Protein AF-A0A7W0A7W0-F1 (afdb_monomer_lite)

Radius of gyration: 20.61 Å; chains: 1; bounding box: 52×49×69 Å

Secondary structure (DSSP, 8-state):
-----------------PPP-PPPGGGG--HHHHHHHHTTTTS----GGG--GGGGG-TTS-HHHHHHHHHHHHHHHHHHHHHHTT-TT-HHHHHHHHHHHHHHHHHTT--THHHHHHHHHHHHTTTS-TTSHHHHHHHHHHHHH-

pLDDT: mean 88.06, std 15.75, range [44.06, 98.81]

Foldseek 3Di:
DDDDDDDPDDDPPPPPPPDQPDQDPQLLDALVQQLVQLLCPPHFRATPPRHGLLSQLAPSHDLVSLVNSLVRLLVNLLVLLVVQLVDQPDLSLLSLLLSLLLLCQSC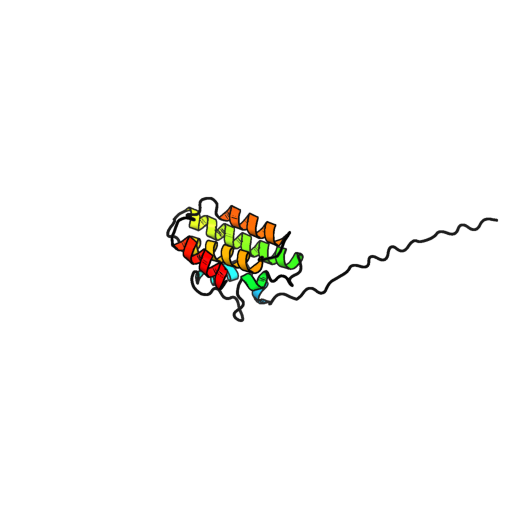PPHDDSSVVSNVSSVVSCVSGPCVHPSNVSSNVSSNPRD

Structure (mmCIF, N/CA/C/O backbone):
data_AF-A0A7W0A7W0-F1
#
_entry.id   AF-A0A7W0A7W0-F1
#
loop_
_atom_site.group_PDB
_atom_site.id
_atom_site.type_symbol
_atom_site.label_atom_id
_atom_site.label_alt_id
_atom_site.label_comp_id
_atom_site.label_asym_id
_atom_site.label_entity_id
_atom_site.label_seq_id
_atom_site.pdbx_PDB_ins_code
_atom_site.Cartn_x
_atom_site.Cartn_y
_atom_site.Cartn_z
_atom_site.occupancy
_a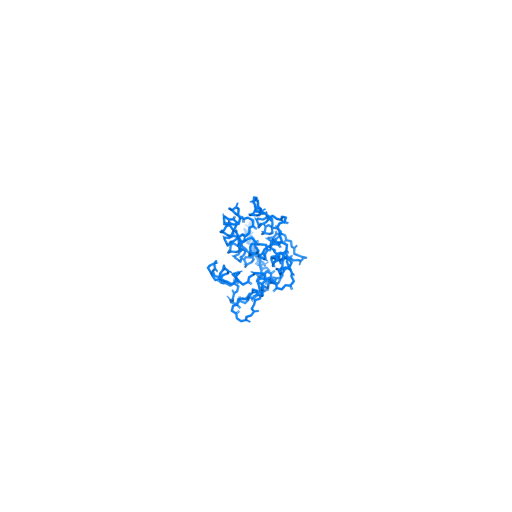tom_site.B_iso_or_equiv
_atom_site.auth_seq_id
_atom_site.auth_comp_id
_atom_site.auth_asym_id
_atom_site.auth_atom_id
_atom_site.pdbx_PDB_model_num
ATOM 1 N N . MET A 1 1 ? 36.445 33.212 -52.706 1.00 45.91 1 MET A N 1
ATOM 2 C CA . MET A 1 1 ? 36.726 32.453 -51.465 1.00 45.91 1 MET A CA 1
ATOM 3 C C . MET A 1 1 ? 35.849 33.096 -50.400 1.00 45.91 1 MET A C 1
ATOM 5 O O . MET A 1 1 ? 35.967 34.294 -50.238 1.00 45.91 1 MET A O 1
ATOM 9 N N . VAL A 1 2 ? 34.787 32.479 -49.883 1.00 44.62 2 VAL A N 1
ATOM 10 C CA . VAL A 1 2 ? 34.783 31.435 -48.844 1.00 44.62 2 VAL A CA 1
ATOM 11 C C . VAL A 1 2 ? 33.452 30.668 -48.949 1.00 44.62 2 VAL A C 1
ATOM 13 O O . VAL A 1 2 ? 32.394 31.279 -49.069 1.00 44.62 2 VAL A O 1
ATOM 16 N N . ARG A 1 3 ? 33.509 29.331 -48.954 1.00 44.06 3 ARG A N 1
ATOM 17 C CA . ARG A 1 3 ? 32.336 28.443 -48.917 1.00 44.06 3 ARG A CA 1
ATOM 18 C C . ARG A 1 3 ? 31.790 28.406 -47.488 1.00 44.06 3 ARG A C 1
ATOM 20 O O . ARG A 1 3 ? 32.540 28.094 -46.568 1.00 44.06 3 ARG A O 1
ATOM 27 N N . ALA A 1 4 ? 30.504 28.704 -47.322 1.00 54.81 4 ALA A N 1
ATOM 28 C CA . ALA A 1 4 ? 29.777 28.488 -46.078 1.00 54.81 4 ALA A CA 1
ATOM 29 C C . ALA A 1 4 ? 29.665 26.978 -45.822 1.00 54.81 4 ALA A C 1
ATOM 31 O O . ALA A 1 4 ? 29.054 26.256 -46.608 1.00 54.81 4 ALA A O 1
ATOM 32 N N . VAL A 1 5 ? 30.294 26.499 -44.751 1.00 52.94 5 VAL A N 1
ATOM 33 C CA . VAL A 1 5 ? 30.150 25.122 -44.273 1.00 52.94 5 VAL A CA 1
ATOM 34 C C . VAL A 1 5 ? 29.255 25.179 -43.043 1.00 52.94 5 VAL A C 1
ATOM 36 O O . VAL A 1 5 ? 29.701 25.499 -41.946 1.00 52.94 5 VAL A O 1
ATOM 39 N N . SER A 1 6 ? 27.965 24.924 -43.249 1.00 56.19 6 SER A N 1
ATOM 40 C CA . SER A 1 6 ? 27.008 24.700 -42.170 1.00 56.19 6 SER A CA 1
ATOM 41 C C . SER A 1 6 ? 27.276 23.322 -41.563 1.00 56.19 6 SER A C 1
ATOM 43 O O . SER A 1 6 ? 26.932 22.305 -42.162 1.00 56.19 6 SER A O 1
ATOM 45 N N . LEU A 1 7 ? 27.911 23.279 -40.389 1.00 54.16 7 LEU A N 1
ATOM 46 C CA . LEU A 1 7 ? 27.965 22.068 -39.570 1.00 54.16 7 LEU A CA 1
ATOM 47 C C . LEU A 1 7 ? 26.574 21.832 -38.960 1.00 54.16 7 LEU A C 1
ATOM 49 O O . LEU A 1 7 ? 26.190 22.492 -37.997 1.00 54.16 7 LEU A O 1
ATOM 53 N N . LEU A 1 8 ? 25.817 20.890 -39.529 1.00 55.84 8 LEU A N 1
ATOM 54 C CA . LEU A 1 8 ? 24.692 20.262 -38.839 1.00 55.84 8 LEU A CA 1
ATOM 55 C C . LEU A 1 8 ? 25.255 19.299 -37.789 1.00 55.84 8 LEU A C 1
ATOM 57 O O . LEU A 1 8 ? 25.657 18.181 -38.102 1.00 55.84 8 LEU A O 1
ATOM 61 N N . THR A 1 9 ? 25.283 19.740 -36.536 1.00 64.38 9 THR A N 1
ATOM 62 C CA . THR A 1 9 ? 25.579 18.882 -35.388 1.00 64.38 9 THR A CA 1
ATOM 63 C C . THR A 1 9 ? 24.324 18.079 -35.048 1.00 64.38 9 THR A C 1
ATOM 65 O O . THR A 1 9 ? 23.430 18.558 -34.354 1.00 64.38 9 THR A O 1
ATOM 68 N N . THR A 1 10 ? 24.225 16.855 -35.563 1.00 57.50 10 THR A N 1
ATOM 69 C CA . THR A 1 10 ? 23.223 15.869 -35.139 1.00 57.50 10 THR A CA 1
ATOM 70 C C . THR A 1 10 ? 23.489 15.459 -33.691 1.00 57.50 10 THR A C 1
ATOM 72 O O . THR A 1 10 ? 24.404 14.680 -33.422 1.00 57.50 10 THR A O 1
ATOM 75 N N . LEU A 1 11 ? 22.691 15.979 -32.754 1.00 57.19 11 LEU A N 1
ATOM 76 C CA . LEU A 1 11 ? 22.581 15.435 -31.400 1.00 57.19 11 LEU A CA 1
ATOM 77 C C . LEU A 1 11 ? 21.932 14.048 -31.495 1.00 57.19 11 LEU A C 1
ATOM 79 O O . LEU A 1 11 ? 20.723 13.926 -31.683 1.00 57.19 11 LEU A O 1
ATOM 83 N N . ALA A 1 12 ? 22.742 12.999 -31.378 1.00 53.88 12 ALA A N 1
ATOM 84 C CA . ALA A 1 12 ? 22.244 11.654 -31.144 1.00 53.88 12 ALA A CA 1
ATOM 85 C C . ALA A 1 12 ? 21.689 11.591 -29.712 1.00 53.88 12 ALA A C 1
ATOM 87 O O . ALA A 1 12 ? 22.451 11.547 -28.747 1.00 53.88 12 ALA A O 1
ATOM 88 N N . LEU A 1 13 ? 20.361 11.602 -29.568 1.00 54.00 13 LEU A N 1
ATOM 89 C CA . LEU A 1 13 ? 19.712 11.169 -28.334 1.00 54.00 13 LEU A CA 1
ATOM 90 C C . LEU A 1 13 ? 19.918 9.656 -28.209 1.00 54.00 13 LEU A C 1
ATOM 92 O O . LEU A 1 13 ? 19.109 8.868 -28.693 1.00 54.00 13 LEU A O 1
ATOM 96 N N . THR A 1 14 ? 21.001 9.230 -27.562 1.00 50.12 14 THR A N 1
ATOM 97 C CA . THR A 1 14 ? 21.092 7.863 -27.043 1.00 50.12 14 THR A CA 1
ATOM 98 C C . THR A 1 14 ? 20.185 7.780 -25.821 1.00 50.12 14 THR A C 1
ATOM 100 O O . THR A 1 14 ? 20.624 7.930 -24.681 1.00 50.12 14 THR A O 1
ATOM 103 N N . GLY A 1 15 ? 18.889 7.614 -26.078 1.00 45.31 15 GLY A N 1
ATOM 104 C CA . GLY A 1 15 ? 17.929 7.173 -25.081 1.00 45.31 15 GLY A CA 1
ATOM 105 C C . GLY A 1 15 ? 18.331 5.776 -24.630 1.00 45.31 15 GLY A C 1
ATOM 106 O O . GLY A 1 15 ? 18.088 4.797 -25.329 1.00 45.31 15 GLY A O 1
ATOM 107 N N . CYS A 1 16 ? 19.009 5.695 -23.490 1.00 53.31 16 CYS A N 1
ATOM 108 C CA . CYS A 1 16 ? 19.289 4.444 -22.804 1.00 53.31 16 CYS A CA 1
ATOM 109 C C . CYS A 1 16 ? 17.970 3.870 -22.270 1.00 53.31 16 CYS A C 1
ATOM 111 O O . CYS A 1 16 ? 17.670 4.021 -21.090 1.00 53.31 16 CYS A O 1
ATOM 113 N N . ALA A 1 17 ? 17.180 3.226 -23.128 1.00 47.72 17 ALA A N 1
ATOM 114 C CA . ALA A 1 17 ? 16.127 2.320 -22.693 1.00 47.72 17 ALA A CA 1
ATOM 115 C C . ALA A 1 17 ? 16.818 1.073 -22.119 1.00 47.72 17 ALA A C 1
ATOM 117 O O . ALA A 1 17 ? 17.200 0.157 -22.847 1.00 47.72 17 ALA A O 1
ATOM 118 N N . ARG A 1 18 ? 17.106 1.091 -20.813 1.00 47.69 18 ARG A N 1
ATOM 119 C CA . ARG A 1 18 ? 17.417 -0.141 -20.082 1.00 47.69 18 ARG A CA 1
ATOM 120 C C . ARG A 1 18 ? 16.098 -0.892 -19.979 1.00 47.69 18 ARG A C 1
ATOM 122 O O . ARG A 1 18 ? 15.164 -0.334 -19.433 1.00 47.69 18 ARG A O 1
ATOM 129 N N . GLY A 1 19 ? 16.050 -2.079 -20.583 1.00 44.97 19 GLY A N 1
ATOM 130 C CA . GLY A 1 19 ? 14.830 -2.862 -20.759 1.00 44.97 19 GLY A CA 1
ATOM 131 C C . GLY A 1 19 ? 14.031 -2.987 -19.469 1.00 44.97 19 GLY A C 1
ATOM 132 O O . GLY A 1 19 ? 14.552 -3.487 -18.472 1.00 44.97 19 GLY A O 1
ATOM 133 N N . ASP A 1 20 ? 12.796 -2.504 -19.538 1.00 52.66 20 ASP A N 1
ATOM 134 C CA . ASP A 1 20 ? 11.786 -2.610 -18.498 1.00 52.66 20 ASP A CA 1
ATOM 135 C C . ASP A 1 20 ? 11.428 -4.095 -18.349 1.00 52.66 20 ASP A C 1
ATOM 137 O O . ASP A 1 20 ? 11.101 -4.772 -19.332 1.00 52.66 20 ASP A O 1
ATOM 141 N N . ALA A 1 21 ? 11.572 -4.651 -17.146 1.00 59.47 21 ALA A N 1
ATOM 142 C CA . ALA A 1 21 ? 10.992 -5.956 -16.875 1.00 59.47 21 ALA A CA 1
ATOM 143 C C . ALA A 1 21 ? 9.479 -5.756 -16.791 1.00 59.47 21 ALA A C 1
ATOM 145 O O . ALA A 1 21 ? 8.994 -5.058 -15.903 1.00 59.47 21 ALA A O 1
ATOM 146 N N . GLU A 1 22 ? 8.744 -6.341 -17.734 1.00 71.25 22 GLU A N 1
ATOM 147 C CA . GLU A 1 22 ? 7.294 -6.202 -17.780 1.00 71.25 22 GLU A CA 1
ATOM 148 C C . GLU A 1 22 ? 6.694 -6.815 -16.509 1.00 71.25 22 GLU A C 1
ATOM 150 O O . GLU A 1 22 ? 6.904 -7.996 -16.202 1.00 71.25 22 GLU A O 1
ATOM 155 N N . LEU A 1 23 ? 5.983 -5.991 -15.736 1.00 82.81 23 LEU A N 1
ATOM 156 C CA . LEU A 1 23 ? 5.288 -6.451 -14.540 1.00 82.81 23 LEU A CA 1
ATOM 157 C C . LEU A 1 23 ? 4.307 -7.582 -14.896 1.00 82.81 23 LEU A C 1
ATOM 159 O O . LEU A 1 23 ? 3.735 -7.587 -15.991 1.00 82.81 23 LEU A O 1
ATOM 163 N N . PRO A 1 24 ? 4.035 -8.518 -13.967 1.00 86.62 24 PRO A N 1
ATOM 164 C CA . PRO A 1 24 ? 2.961 -9.485 -14.155 1.00 86.62 24 PRO A CA 1
ATOM 165 C C . PRO A 1 24 ? 1.656 -8.778 -14.539 1.00 86.62 24 PRO A C 1
ATOM 167 O O . PRO A 1 24 ? 1.311 -7.764 -13.937 1.00 86.62 24 PRO A O 1
ATOM 170 N N . THR A 1 25 ? 0.878 -9.334 -15.472 1.00 90.00 25 THR A N 1
ATOM 171 C CA . THR A 1 25 ? -0.402 -8.735 -15.909 1.00 90.00 25 THR A CA 1
ATOM 172 C C . THR A 1 25 ? -1.355 -8.469 -14.740 1.00 90.00 25 THR A C 1
ATOM 174 O O . THR A 1 25 ? -2.102 -7.497 -14.758 1.00 90.00 25 THR A O 1
ATOM 177 N N . ALA A 1 26 ? -1.274 -9.284 -13.684 1.00 93.00 26 ALA A N 1
ATOM 178 C CA . ALA A 1 26 ? -2.016 -9.092 -12.443 1.00 93.00 26 ALA A CA 1
ATOM 179 C C . ALA A 1 26 ? -1.763 -7.721 -11.780 1.00 93.00 26 ALA A C 1
ATOM 181 O O . ALA A 1 26 ? -2.653 -7.193 -11.126 1.00 93.00 26 ALA A O 1
ATOM 182 N N . CYS A 1 27 ? -0.591 -7.112 -11.975 1.00 93.50 27 CYS A N 1
ATOM 183 C CA . CYS A 1 27 ? -0.241 -5.792 -11.444 1.00 93.50 27 CYS A CA 1
ATOM 184 C C . CYS A 1 27 ? -0.910 -4.630 -12.185 1.00 93.50 27 CYS A C 1
ATOM 186 O O . CYS A 1 27 ? -0.902 -3.506 -11.694 1.00 93.50 27 CYS A O 1
ATOM 188 N N . LEU A 1 28 ? -1.512 -4.901 -13.345 1.00 92.31 28 LEU A N 1
ATOM 189 C CA . LEU A 1 28 ? -2.330 -3.946 -14.092 1.00 92.31 28 LEU A CA 1
ATOM 190 C C . LEU A 1 28 ? -3.802 -3.977 -13.646 1.00 92.31 28 LEU A C 1
ATOM 192 O O . LEU A 1 28 ? -4.661 -3.389 -14.302 1.00 92.31 28 LEU A O 1
ATOM 196 N N . ALA A 1 29 ? -4.100 -4.692 -12.558 1.00 93.56 29 ALA A N 1
ATOM 197 C CA . ALA A 1 29 ? -5.418 -4.740 -11.953 1.00 93.56 29 ALA A CA 1
ATOM 198 C C . ALA A 1 29 ? -5.894 -3.345 -11.517 1.00 93.56 29 ALA A C 1
ATOM 200 O O . ALA A 1 29 ? -5.121 -2.527 -11.018 1.00 93.56 29 ALA A O 1
ATOM 201 N N . ASP A 1 30 ? -7.192 -3.095 -11.679 1.00 96.94 30 ASP A N 1
ATOM 202 C CA . ASP A 1 30 ? -7.819 -1.860 -11.221 1.00 96.94 30 ASP A CA 1
ATOM 203 C C . ASP A 1 30 ? -8.006 -1.823 -9.692 1.00 96.94 30 ASP A C 1
ATOM 205 O O . ASP A 1 30 ? -7.865 -2.826 -8.982 1.00 96.94 30 ASP A O 1
ATOM 209 N N . ALA A 1 31 ? -8.368 -0.646 -9.176 1.00 97.69 31 ALA A N 1
ATOM 210 C CA . ALA A 1 31 ? -8.581 -0.421 -7.750 1.00 97.69 31 ALA A CA 1
ATOM 211 C C . ALA A 1 31 ? -9.638 -1.364 -7.142 1.00 97.69 31 ALA A C 1
ATOM 213 O O . ALA A 1 31 ? -9.499 -1.792 -5.994 1.00 97.69 31 ALA A O 1
ATOM 214 N N . GLY A 1 32 ? -10.672 -1.741 -7.900 1.00 97.69 32 GLY A N 1
ATOM 215 C CA . GLY A 1 32 ? -11.723 -2.647 -7.441 1.00 97.69 32 GLY A CA 1
ATOM 216 C C . GLY A 1 32 ? -11.207 -4.066 -7.206 1.00 97.69 32 GLY A C 1
ATOM 217 O O . GLY A 1 32 ? -11.547 -4.689 -6.194 1.00 97.69 32 GLY A O 1
ATOM 218 N N . VAL A 1 33 ? -10.341 -4.560 -8.091 1.00 97.81 33 VAL A N 1
ATOM 219 C CA . VAL A 1 33 ? -9.685 -5.868 -7.950 1.00 97.81 33 VAL A CA 1
ATOM 220 C C . VAL A 1 33 ? -8.728 -5.866 -6.760 1.00 97.81 33 VAL A C 1
ATOM 222 O O . VAL A 1 33 ? -8.811 -6.762 -5.917 1.00 97.81 33 VAL A O 1
ATOM 225 N N . ILE A 1 34 ? -7.878 -4.841 -6.632 1.00 98.19 34 ILE A N 1
ATOM 226 C CA . ILE A 1 34 ? -6.948 -4.718 -5.497 1.00 98.19 34 ILE A CA 1
ATOM 227 C C . ILE A 1 34 ? -7.714 -4.660 -4.170 1.00 98.19 34 ILE A C 1
ATOM 229 O O . ILE A 1 34 ? -7.396 -5.390 -3.229 1.00 98.19 34 ILE A O 1
ATOM 233 N N . ARG A 1 35 ? -8.774 -3.846 -4.097 1.00 98.12 35 ARG A N 1
ATOM 234 C CA . ARG A 1 35 ? -9.630 -3.736 -2.909 1.00 98.12 35 ARG A CA 1
ATOM 235 C C . ARG A 1 35 ? -10.302 -5.060 -2.560 1.00 98.12 35 ARG A C 1
ATOM 237 O O . ARG A 1 35 ? -10.369 -5.422 -1.388 1.00 98.12 35 ARG A O 1
ATOM 244 N N . SER A 1 36 ? -10.776 -5.791 -3.565 1.00 98.12 36 SER A N 1
ATOM 245 C CA . SER A 1 36 ? -11.395 -7.103 -3.362 1.00 98.12 36 SER A CA 1
ATOM 246 C C . SER A 1 36 ? -10.390 -8.125 -2.835 1.00 98.12 36 SER A C 1
ATOM 248 O O . SER A 1 36 ? -10.717 -8.880 -1.923 1.00 98.12 36 SER A O 1
ATOM 250 N N . ALA A 1 37 ? -9.157 -8.122 -3.346 1.00 98.25 37 ALA A N 1
ATOM 251 C CA . ALA A 1 37 ? -8.094 -8.986 -2.842 1.00 98.25 37 ALA A CA 1
ATOM 252 C C . ALA A 1 37 ? -7.726 -8.635 -1.389 1.00 98.25 37 ALA A C 1
ATOM 254 O O . ALA A 1 37 ? -7.585 -9.527 -0.551 1.00 98.25 37 ALA A O 1
ATOM 255 N N . LEU A 1 38 ? -7.633 -7.339 -1.067 1.00 98.56 38 LEU A N 1
ATOM 256 C CA . LEU A 1 38 ? -7.333 -6.861 0.285 1.00 98.56 38 LEU A CA 1
ATOM 257 C C . LEU A 1 38 ? -8.378 -7.285 1.319 1.00 98.56 38 LEU A C 1
ATOM 259 O O . LEU A 1 38 ? -8.032 -7.380 2.491 1.00 98.56 38 LEU A O 1
ATOM 263 N N . ALA A 1 39 ? -9.609 -7.622 0.921 1.00 98.12 39 ALA A N 1
ATOM 264 C CA . ALA A 1 39 ? -10.621 -8.146 1.840 1.00 98.12 39 ALA A CA 1
ATOM 265 C C . ALA A 1 39 ? -10.183 -9.426 2.584 1.00 98.12 39 ALA A C 1
ATOM 267 O O . ALA A 1 39 ? -10.753 -9.742 3.627 1.00 98.12 39 ALA A O 1
ATOM 268 N N . ALA A 1 40 ? -9.164 -10.136 2.084 1.00 98.12 40 ALA A N 1
ATOM 269 C CA . ALA A 1 40 ? -8.564 -11.290 2.749 1.00 98.12 40 ALA A CA 1
ATOM 270 C C . ALA A 1 40 ? -7.613 -10.931 3.909 1.00 98.12 40 ALA A C 1
ATOM 272 O O . ALA A 1 40 ? -7.255 -11.822 4.681 1.00 98.12 40 ALA A O 1
ATOM 273 N N . ALA A 1 41 ? -7.191 -9.669 4.053 1.00 98.00 41 ALA A N 1
ATOM 274 C CA . ALA A 1 41 ? -6.271 -9.248 5.107 1.00 98.00 41 ALA A CA 1
ATOM 275 C C . ALA A 1 41 ? -6.870 -9.479 6.516 1.00 98.00 41 ALA A C 1
ATOM 277 O O . ALA A 1 41 ? -8.067 -9.258 6.717 1.00 98.00 41 ALA A O 1
ATOM 278 N N . PRO A 1 42 ? -6.061 -9.902 7.511 1.00 97.56 42 PRO A N 1
ATOM 279 C CA . PRO A 1 42 ? -4.599 -10.055 7.474 1.00 97.56 42 PRO A CA 1
ATOM 280 C C . PRO A 1 42 ? -4.113 -11.398 6.891 1.00 97.56 42 PRO A C 1
ATOM 282 O O . PRO A 1 42 ? -2.930 -11.714 6.972 1.00 97.56 42 PRO A O 1
ATOM 285 N N . GLY A 1 43 ? -5.002 -12.214 6.319 1.00 97.19 43 GLY A N 1
ATOM 286 C CA . GLY A 1 43 ? -4.620 -13.412 5.575 1.00 97.19 43 GLY A CA 1
ATOM 287 C C . GLY A 1 43 ? -3.881 -13.099 4.263 1.00 97.19 43 GLY A C 1
ATOM 288 O O . GLY A 1 43 ? -3.676 -11.934 3.916 1.00 97.19 43 GLY A O 1
ATOM 289 N N . PRO A 1 44 ? -3.458 -14.133 3.510 1.00 96.44 44 PRO A N 1
ATOM 290 C CA . PRO A 1 44 ? -2.732 -13.944 2.258 1.00 96.44 44 PRO A CA 1
ATOM 291 C C . PRO A 1 44 ? -3.557 -13.168 1.224 1.00 96.44 44 PRO A C 1
ATOM 293 O O . PRO A 1 44 ? -4.594 -13.650 0.768 1.00 96.44 44 PRO A O 1
ATOM 296 N N . VAL A 1 45 ? -3.059 -12.005 0.806 1.00 98.25 45 VAL A N 1
ATOM 297 C CA . VAL A 1 45 ? -3.635 -11.217 -0.287 1.00 98.25 45 VAL A CA 1
ATOM 298 C C . VAL A 1 45 ? -2.889 -11.563 -1.565 1.00 98.25 45 VAL A C 1
ATOM 300 O O . VAL A 1 45 ? -1.673 -11.400 -1.658 1.00 98.25 45 VAL A O 1
ATOM 303 N N . ARG A 1 46 ? -3.617 -12.106 -2.540 1.00 97.75 46 ARG A N 1
ATOM 304 C CA . ARG A 1 46 ? -3.057 -12.587 -3.802 1.00 97.75 46 ARG A CA 1
ATOM 305 C C . ARG A 1 46 ? -3.920 -12.121 -4.957 1.00 97.75 46 ARG A C 1
ATOM 307 O O . ARG A 1 46 ? -5.137 -12.280 -4.926 1.00 97.75 46 ARG A O 1
ATOM 314 N N . LEU A 1 47 ? -3.267 -11.570 -5.967 1.00 97.25 47 LEU A N 1
ATOM 315 C CA . LEU A 1 47 ? -3.871 -11.277 -7.254 1.00 97.25 47 LEU A CA 1
ATOM 316 C C . LEU A 1 47 ? -3.922 -12.550 -8.107 1.00 97.25 47 LEU A C 1
ATOM 318 O O . LEU A 1 47 ? -3.493 -13.634 -7.686 1.00 97.25 47 LEU A O 1
ATOM 322 N N . GLU A 1 48 ? -4.453 -12.415 -9.320 1.00 93.88 48 GLU A N 1
ATOM 323 C CA . GLU A 1 48 ? -4.484 -13.500 -10.295 1.00 93.88 48 GLU A CA 1
ATOM 324 C C . GLU A 1 48 ? -3.093 -14.135 -10.470 1.00 93.88 48 GLU A C 1
ATOM 326 O O . GLU A 1 48 ? -2.062 -13.463 -10.424 1.00 93.88 48 GLU A O 1
ATOM 331 N N . GLY A 1 49 ? -3.052 -15.463 -10.598 1.00 92.56 49 GLY A N 1
ATOM 332 C CA . GLY A 1 49 ? -1.794 -16.209 -10.686 1.00 92.56 49 GLY A CA 1
ATOM 333 C C . GLY A 1 49 ? -1.013 -16.310 -9.369 1.00 92.56 49 GLY A C 1
ATOM 334 O O . GLY A 1 49 ? 0.106 -16.815 -9.371 1.00 92.56 49 GLY A O 1
ATOM 335 N N . GLY A 1 50 ? -1.578 -15.868 -8.238 1.00 95.38 50 GLY A N 1
ATOM 336 C CA . GLY A 1 50 ? -0.922 -15.958 -6.930 1.00 95.38 50 GLY A CA 1
ATOM 337 C C . GLY A 1 50 ? 0.102 -14.848 -6.671 1.00 95.38 50 GLY A C 1
ATOM 338 O O . GLY A 1 50 ? 0.941 -14.988 -5.772 1.00 95.38 50 GLY A O 1
ATOM 339 N N . VAL A 1 51 ? 0.040 -13.763 -7.449 1.00 96.19 51 VAL A N 1
ATOM 340 C CA . VAL A 1 51 ? 0.965 -12.628 -7.367 1.00 96.19 51 VAL A CA 1
ATOM 341 C C . VAL A 1 51 ? 0.687 -11.823 -6.088 1.00 96.19 51 VAL A C 1
ATOM 343 O O . VAL A 1 51 ? -0.446 -11.379 -5.893 1.00 96.19 51 VAL A O 1
ATOM 346 N N . PRO A 1 52 ? 1.670 -11.655 -5.186 1.00 97.12 52 PRO A N 1
ATOM 347 C CA . PRO A 1 52 ? 1.534 -10.763 -4.035 1.00 97.12 52 PRO A CA 1
ATOM 348 C C . PRO A 1 52 ? 1.607 -9.289 -4.476 1.00 97.12 52 PRO A C 1
ATOM 350 O O . PRO A 1 52 ? 2.236 -8.973 -5.486 1.00 97.12 52 PRO A O 1
ATOM 353 N N . LEU A 1 53 ? 0.993 -8.378 -3.718 1.00 97.00 53 LEU A N 1
ATOM 354 C CA . LEU A 1 53 ? 0.957 -6.944 -4.033 1.00 97.00 53 LEU A CA 1
ATOM 355 C C . LEU A 1 53 ? 2.354 -6.310 -4.075 1.00 97.00 53 LEU A C 1
ATOM 357 O O . LEU A 1 53 ? 2.602 -5.437 -4.908 1.00 97.00 53 LEU A O 1
ATOM 361 N N . SER A 1 54 ? 3.277 -6.753 -3.219 1.00 95.69 54 SER A N 1
ATOM 362 C CA . SER A 1 54 ? 4.647 -6.241 -3.168 1.00 95.69 54 SER A CA 1
ATOM 363 C C . SER A 1 54 ? 5.426 -6.547 -4.448 1.00 95.69 54 SER A C 1
ATOM 365 O O . SER A 1 54 ? 6.333 -5.801 -4.803 1.00 95.69 54 SER A O 1
ATOM 367 N N . ALA A 1 55 ? 5.086 -7.631 -5.159 1.00 94.19 55 ALA A N 1
ATOM 368 C CA . ALA A 1 55 ? 5.750 -8.001 -6.411 1.00 94.19 55 ALA A CA 1
ATOM 369 C C . ALA A 1 55 ? 5.419 -7.033 -7.557 1.00 94.19 55 ALA A C 1
ATOM 371 O O . ALA A 1 55 ? 6.163 -6.960 -8.529 1.00 94.19 55 ALA A O 1
ATOM 372 N N . CYS A 1 56 ? 4.341 -6.256 -7.431 1.00 94.06 56 CYS A N 1
ATOM 373 C CA . CYS A 1 56 ? 3.989 -5.203 -8.385 1.00 94.06 56 CYS A CA 1
ATOM 374 C C . CYS A 1 56 ? 4.800 -3.916 -8.205 1.00 94.06 56 CYS A C 1
ATOM 376 O O . CYS A 1 56 ? 4.648 -2.977 -8.981 1.00 94.06 56 CYS A O 1
ATOM 378 N N . LEU A 1 57 ? 5.655 -3.876 -7.185 1.00 91.19 57 LEU A N 1
ATOM 379 C CA . LEU A 1 57 ? 6.615 -2.811 -6.924 1.00 91.19 57 LEU A CA 1
ATOM 380 C C . LEU A 1 57 ? 8.045 -3.367 -6.943 1.00 91.19 57 LEU A C 1
ATOM 382 O O . LEU A 1 57 ? 8.927 -2.813 -6.299 1.00 91.19 57 LEU A O 1
ATOM 386 N N . ASP A 1 58 ? 8.278 -4.483 -7.641 1.00 81.81 58 ASP A N 1
ATOM 387 C CA . ASP A 1 58 ? 9.621 -5.041 -7.764 1.00 81.81 58 ASP A CA 1
ATOM 388 C C . ASP A 1 58 ? 10.581 -4.030 -8.409 1.00 81.81 58 ASP A C 1
ATOM 390 O O . ASP A 1 58 ? 10.228 -3.301 -9.333 1.00 81.81 58 ASP A O 1
ATOM 394 N N . ARG A 1 59 ? 11.832 -4.024 -7.946 1.00 73.06 59 ARG A N 1
ATOM 395 C CA . ARG A 1 59 ? 12.869 -3.060 -8.352 1.00 73.06 59 ARG A CA 1
ATOM 396 C C . ARG A 1 59 ? 13.240 -3.109 -9.829 1.00 73.06 59 ARG A C 1
ATOM 398 O O . ARG A 1 59 ? 13.929 -2.211 -10.312 1.00 73.06 59 ARG A O 1
ATOM 405 N N . THR A 1 60 ? 12.859 -4.173 -10.526 1.00 72.50 60 THR A N 1
ATOM 406 C CA . THR A 1 60 ? 13.044 -4.295 -11.973 1.00 72.50 60 THR A CA 1
ATOM 407 C C . THR A 1 60 ? 11.987 -3.536 -12.776 1.00 72.50 60 THR A C 1
ATOM 409 O O . THR A 1 60 ? 12.203 -3.313 -13.967 1.00 72.50 60 THR A O 1
ATOM 412 N N . ALA A 1 61 ? 10.906 -3.080 -12.131 1.00 79.56 61 ALA A N 1
ATOM 413 C CA . ALA A 1 61 ? 9.906 -2.217 -12.736 1.00 79.56 61 ALA A CA 1
ATOM 414 C C . ALA A 1 61 ? 10.473 -0.818 -13.005 1.00 79.56 61 ALA A C 1
ATOM 416 O O . ALA A 1 61 ? 11.131 -0.191 -12.163 1.00 79.56 61 ALA A O 1
ATOM 417 N N . GLY A 1 62 ? 10.178 -0.306 -14.190 1.00 82.50 62 GLY A N 1
ATOM 418 C CA . GLY A 1 62 ? 10.483 1.046 -14.597 1.00 82.50 62 GLY A CA 1
ATOM 419 C C . GLY A 1 62 ? 9.684 2.079 -13.787 1.00 82.50 62 GLY A C 1
ATOM 420 O O . GLY A 1 62 ? 8.573 1.819 -13.312 1.00 82.50 62 GLY A O 1
ATOM 421 N N . PRO A 1 63 ? 10.193 3.319 -13.650 1.00 85.00 63 PRO A N 1
ATOM 422 C CA . PRO A 1 63 ? 9.527 4.360 -12.866 1.00 85.00 63 PRO A CA 1
ATOM 423 C C . PRO A 1 63 ? 8.095 4.679 -13.315 1.00 85.00 63 PRO A C 1
ATOM 425 O O . PRO A 1 63 ? 7.300 5.154 -12.508 1.00 85.00 63 PRO A O 1
ATOM 428 N N . ALA A 1 64 ? 7.763 4.483 -14.595 1.00 87.31 64 ALA A N 1
ATOM 429 C CA . ALA A 1 64 ? 6.416 4.715 -15.115 1.00 87.31 64 ALA A CA 1
ATOM 430 C C . ALA A 1 64 ? 5.421 3.649 -14.629 1.00 87.31 64 ALA A C 1
ATOM 432 O O . ALA A 1 64 ? 4.302 3.981 -14.247 1.00 87.31 64 ALA A O 1
ATOM 433 N N . GLU A 1 65 ? 5.836 2.384 -14.582 1.00 88.56 65 GLU A N 1
ATOM 434 C CA . GLU A 1 65 ? 4.999 1.284 -14.098 1.00 88.56 65 GLU A CA 1
ATOM 435 C C . GLU A 1 65 ? 4.728 1.430 -12.604 1.00 88.56 65 GLU A C 1
ATOM 437 O O . GLU A 1 65 ? 3.579 1.344 -12.177 1.00 88.56 65 GLU A O 1
ATOM 442 N N . VAL A 1 66 ? 5.754 1.784 -11.827 1.00 89.31 66 VAL A N 1
ATOM 443 C CA . VAL A 1 66 ? 5.618 2.056 -10.388 1.00 89.31 66 VAL A CA 1
ATOM 444 C C . VAL A 1 66 ? 4.661 3.217 -10.125 1.00 89.31 66 VAL A C 1
ATOM 446 O O . VAL A 1 66 ? 3.863 3.155 -9.194 1.00 89.31 66 VAL A O 1
ATOM 449 N N . GLN A 1 67 ? 4.692 4.269 -10.950 1.00 91.88 67 GLN A N 1
ATOM 450 C CA . GLN A 1 67 ? 3.729 5.371 -10.843 1.00 91.88 67 GLN A CA 1
ATOM 451 C C . GLN A 1 67 ? 2.298 4.907 -11.109 1.00 91.88 67 GLN A C 1
ATOM 453 O O . GLN A 1 67 ? 1.391 5.307 -10.380 1.00 91.88 67 GLN A O 1
ATOM 458 N N . ASN A 1 68 ? 2.098 4.061 -12.120 1.00 92.88 68 ASN A N 1
ATOM 459 C CA . ASN A 1 68 ? 0.777 3.545 -12.468 1.00 92.88 68 ASN A CA 1
ATOM 460 C C . ASN A 1 68 ? 0.224 2.635 -11.362 1.00 92.88 68 ASN A C 1
ATOM 462 O O . ASN A 1 68 ? -0.885 2.866 -10.882 1.00 92.88 68 ASN A O 1
ATOM 466 N N . VAL A 1 69 ? 1.014 1.661 -10.899 1.00 95.19 69 VAL A N 1
ATOM 467 C CA . VAL A 1 69 ? 0.642 0.773 -9.782 1.00 95.19 69 VAL A CA 1
ATOM 468 C C . VAL A 1 69 ? 0.412 1.584 -8.506 1.00 95.19 69 VAL A C 1
ATOM 470 O O . VAL A 1 69 ? -0.603 1.426 -7.829 1.00 95.19 69 VAL A O 1
ATOM 473 N N . GLY A 1 70 ? 1.320 2.511 -8.198 1.00 95.62 70 GLY A N 1
ATOM 474 C CA . GLY A 1 70 ? 1.232 3.370 -7.024 1.00 95.62 70 GLY A CA 1
ATOM 475 C C . GLY A 1 70 ? -0.007 4.264 -7.013 1.00 95.62 70 GLY A C 1
ATOM 476 O O . GLY A 1 70 ? -0.583 4.491 -5.950 1.00 95.62 70 GLY A O 1
ATOM 477 N N . ALA A 1 71 ? -0.461 4.741 -8.176 1.00 96.94 71 ALA A N 1
ATOM 478 C CA . ALA A 1 71 ? -1.699 5.509 -8.286 1.00 96.94 71 ALA A CA 1
ATOM 479 C C . ALA A 1 71 ? -2.925 4.666 -7.902 1.00 96.94 71 ALA A C 1
ATOM 481 O O . ALA A 1 71 ? -3.750 5.128 -7.114 1.00 96.94 71 ALA A O 1
ATOM 482 N N . VAL A 1 72 ? -2.998 3.422 -8.386 1.00 98.31 72 VAL A N 1
ATOM 483 C CA . VAL A 1 72 ? -4.071 2.479 -8.034 1.00 98.31 72 VAL A CA 1
ATOM 484 C C . VAL A 1 72 ? -4.038 2.151 -6.540 1.00 98.31 72 VAL A C 1
ATOM 486 O O . VAL A 1 72 ? -5.068 2.191 -5.869 1.00 98.31 72 VAL A O 1
ATOM 489 N N . TYR A 1 73 ? -2.857 1.872 -5.984 1.00 98.38 73 TYR A N 1
ATOM 490 C CA . TYR A 1 73 ? -2.717 1.579 -4.555 1.00 98.38 73 TYR A CA 1
ATOM 491 C C . TYR A 1 73 ? -3.130 2.763 -3.686 1.00 98.38 73 TYR A C 1
ATOM 493 O O . TYR A 1 73 ? -3.792 2.574 -2.667 1.00 98.38 73 TYR A O 1
ATOM 501 N N . LEU A 1 74 ? -2.792 3.987 -4.089 1.00 98.38 74 LEU A N 1
ATOM 502 C CA . LEU A 1 74 ? -3.198 5.167 -3.343 1.00 98.38 74 LEU A CA 1
ATOM 503 C C . LEU A 1 74 ? -4.712 5.392 -3.386 1.00 98.38 74 LEU A C 1
ATOM 505 O O . LEU A 1 74 ? -5.288 5.725 -2.356 1.00 98.38 74 LEU A O 1
ATOM 509 N N . GLU A 1 75 ? -5.362 5.177 -4.531 1.00 98.50 75 GLU A N 1
ATOM 510 C CA . GLU A 1 75 ? -6.825 5.253 -4.635 1.00 98.50 75 GLU A CA 1
ATOM 511 C C . GLU A 1 75 ? -7.499 4.292 -3.644 1.00 98.50 75 GLU A C 1
ATOM 513 O O . GLU A 1 75 ? -8.346 4.695 -2.843 1.00 98.50 75 GLU A O 1
ATOM 518 N N . VAL A 1 76 ? -7.045 3.037 -3.620 1.00 98.62 76 VAL A N 1
ATOM 519 C CA . VAL A 1 76 ? -7.537 2.027 -2.674 1.00 98.62 76 VAL A CA 1
ATOM 520 C C . VAL A 1 76 ? -7.252 2.430 -1.227 1.00 98.62 76 VAL A C 1
ATOM 522 O O . VAL A 1 76 ? -8.115 2.281 -0.360 1.00 98.62 76 VAL A O 1
ATOM 525 N N . ALA A 1 77 ? -6.064 2.967 -0.948 1.00 98.56 77 ALA A N 1
ATOM 526 C CA . ALA A 1 77 ? -5.700 3.424 0.386 1.00 98.56 77 ALA A CA 1
ATOM 527 C C . ALA A 1 77 ? -6.602 4.564 0.875 1.00 98.56 77 ALA A C 1
ATOM 529 O O . ALA A 1 77 ? -7.070 4.515 2.013 1.00 98.56 77 ALA A O 1
ATOM 530 N N . THR A 1 78 ? -6.903 5.547 0.022 1.00 98.38 78 THR A N 1
ATOM 531 C CA . THR A 1 78 ? -7.818 6.651 0.341 1.00 98.38 78 THR A CA 1
ATOM 532 C C . THR A 1 78 ? -9.215 6.141 0.698 1.00 98.38 78 THR A C 1
ATOM 534 O O . THR A 1 78 ? -9.808 6.581 1.694 1.00 98.38 78 THR A O 1
ATOM 537 N N . ASP A 1 79 ? -9.724 5.169 -0.058 1.00 97.75 79 ASP A N 1
ATOM 538 C CA . ASP A 1 79 ? -11.017 4.532 0.195 1.00 97.75 79 ASP A CA 1
ATOM 539 C C . ASP A 1 79 ? -11.050 3.794 1.538 1.00 97.75 79 ASP A C 1
ATOM 541 O O . ASP A 1 79 ? -11.957 4.005 2.354 1.00 97.75 79 ASP A O 1
ATOM 545 N N . LEU A 1 80 ? -10.047 2.951 1.798 1.00 98.31 80 LEU A N 1
ATOM 546 C CA . LEU A 1 80 ? -9.938 2.195 3.046 1.00 98.31 80 LEU A CA 1
ATOM 547 C C . LEU A 1 80 ? -9.762 3.127 4.246 1.00 98.31 80 LEU A C 1
ATOM 549 O O . LEU A 1 80 ? -10.418 2.952 5.274 1.00 98.31 80 LEU A O 1
ATOM 553 N N . ALA A 1 81 ? -8.943 4.169 4.107 1.00 97.75 81 ALA A N 1
ATOM 554 C CA . ALA A 1 81 ? -8.712 5.152 5.154 1.00 97.75 81 ALA A CA 1
ATOM 555 C C . ALA A 1 81 ? -9.986 5.930 5.502 1.00 97.75 81 ALA A C 1
ATOM 557 O O . ALA A 1 81 ? -10.262 6.173 6.678 1.00 97.75 81 ALA A O 1
ATOM 558 N N . SER A 1 82 ? -10.808 6.279 4.506 1.00 96.81 82 SER A N 1
ATOM 559 C CA . SER A 1 82 ? -12.113 6.916 4.729 1.00 96.81 82 SER A CA 1
ATOM 560 C C . SER A 1 82 ? -13.005 6.100 5.662 1.00 96.81 82 SER A C 1
ATOM 562 O O . SER A 1 82 ? -13.679 6.669 6.527 1.00 96.81 82 SER A O 1
ATOM 564 N N . VAL A 1 83 ? -12.991 4.771 5.523 1.00 94.75 83 VAL A N 1
ATOM 565 C CA . VAL A 1 83 ? -13.749 3.852 6.380 1.00 94.75 83 VAL A CA 1
ATOM 566 C C . VAL A 1 83 ? -13.065 3.645 7.729 1.00 94.75 83 VAL A C 1
ATOM 568 O O . VAL A 1 83 ? -13.706 3.831 8.762 1.00 94.75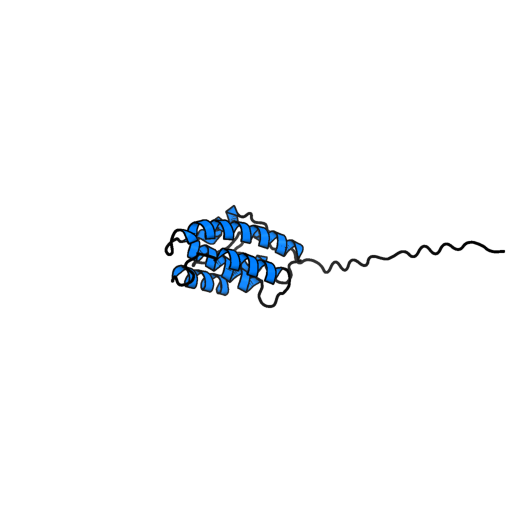 83 VAL A O 1
ATOM 571 N N . GLY A 1 84 ? -11.765 3.345 7.735 1.00 94.50 84 GLY A N 1
ATOM 572 C CA . GLY A 1 84 ? -10.991 3.065 8.947 1.00 94.50 84 GLY A CA 1
ATOM 573 C C . GLY A 1 84 ? -10.922 4.241 9.925 1.00 94.50 84 GLY A C 1
ATOM 574 O O . GLY A 1 84 ? -10.859 4.040 11.134 1.00 94.50 84 GLY A O 1
ATOM 575 N N . ARG A 1 85 ? -11.024 5.486 9.440 1.00 96.00 85 ARG A N 1
ATOM 576 C CA . ARG A 1 85 ? -11.149 6.678 10.301 1.00 96.00 85 ARG A CA 1
ATOM 577 C C . ARG A 1 85 ? -12.440 6.706 11.125 1.00 96.00 85 ARG A C 1
ATOM 579 O O . ARG A 1 85 ? -12.499 7.408 12.130 1.00 96.00 85 ARG A O 1
ATOM 586 N N . ARG A 1 86 ? -13.486 5.985 10.708 1.00 93.94 86 ARG A N 1
ATOM 587 C CA . ARG A 1 86 ? -14.790 5.977 11.393 1.00 93.94 86 ARG A CA 1
ATOM 588 C C . ARG A 1 86 ? -14.863 4.972 12.542 1.00 93.94 86 ARG A C 1
ATOM 590 O O . ARG A 1 86 ? -15.769 5.087 13.362 1.00 93.94 86 ARG A O 1
ATOM 597 N N . GLY A 1 87 ? -13.939 4.013 12.621 1.00 90.50 87 GLY A N 1
ATOM 598 C CA . GLY A 1 87 ? -13.931 3.011 13.684 1.00 90.50 87 GLY A CA 1
ATOM 599 C C . GLY A 1 87 ? -12.622 2.232 13.752 1.00 90.50 87 GLY A C 1
ATOM 600 O O . GLY A 1 87 ? -12.127 1.752 12.737 1.00 90.50 87 GLY A O 1
ATOM 601 N N . SER A 1 88 ? -12.085 2.071 14.963 1.00 87.00 88 SER A N 1
ATOM 602 C CA . SER A 1 88 ? -10.829 1.348 15.207 1.00 87.00 88 SER A CA 1
ATOM 603 C C . SER A 1 88 ? -10.909 -0.152 14.934 1.00 87.00 88 SER A C 1
ATOM 605 O O . SER A 1 88 ? -9.875 -0.777 14.716 1.00 87.00 88 SER A O 1
ATOM 607 N N . ASP A 1 89 ? -12.123 -0.701 14.946 1.00 91.62 89 ASP A N 1
ATOM 608 C CA . ASP A 1 89 ? -12.386 -2.138 14.834 1.00 91.62 89 ASP A CA 1
ATOM 609 C C . ASP A 1 89 ? -12.889 -2.516 13.428 1.00 91.62 89 ASP A C 1
ATOM 611 O O . ASP A 1 89 ? -13.322 -3.642 13.189 1.00 91.62 89 ASP A O 1
ATOM 615 N N . ALA A 1 90 ? -12.862 -1.562 12.490 1.00 94.00 90 ALA A N 1
ATOM 616 C CA . ALA A 1 90 ? -13.258 -1.786 11.108 1.00 94.00 90 ALA A CA 1
ATOM 617 C C . ALA A 1 90 ? -12.203 -2.648 10.380 1.00 94.00 90 ALA A C 1
ATOM 619 O O . ALA A 1 90 ? -11.007 -2.351 10.490 1.00 94.00 90 ALA A O 1
ATOM 620 N N . PRO A 1 91 ? -12.603 -3.673 9.601 1.00 96.56 91 PRO A N 1
ATOM 621 C CA . PRO A 1 91 ? -11.672 -4.503 8.832 1.00 96.56 91 PRO A CA 1
ATOM 622 C C . PRO A 1 91 ? -10.732 -3.692 7.933 1.00 96.56 91 PRO A C 1
ATOM 624 O O . PRO A 1 91 ? -9.566 -4.046 7.771 1.00 96.56 91 PRO A O 1
ATOM 627 N N . GLU A 1 92 ? -11.201 -2.560 7.407 1.00 97.88 92 GLU A N 1
ATOM 628 C CA . GLU A 1 92 ? -10.445 -1.653 6.544 1.00 97.88 92 GLU A CA 1
ATOM 629 C C . GLU A 1 92 ? -9.174 -1.107 7.209 1.00 97.88 92 GLU A C 1
ATOM 631 O O . GLU A 1 92 ? -8.222 -0.766 6.511 1.00 97.88 92 GLU A O 1
ATOM 636 N N . VAL A 1 93 ? -9.111 -1.077 8.546 1.00 98.12 93 VAL A N 1
ATOM 637 C CA . VAL A 1 93 ? -7.885 -0.735 9.280 1.00 98.12 93 VAL A CA 1
ATOM 638 C C . VAL A 1 93 ? -6.789 -1.771 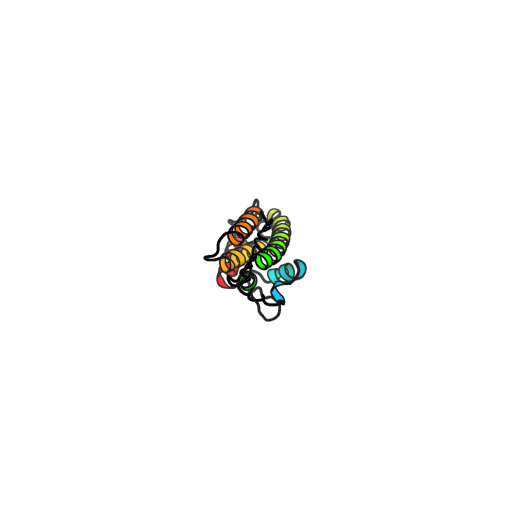9.019 1.00 98.12 93 VAL A C 1
ATOM 640 O O . VAL A 1 93 ? -5.653 -1.390 8.738 1.00 98.12 93 VAL A O 1
ATOM 643 N N . ALA A 1 94 ? -7.119 -3.065 9.071 1.00 98.44 94 ALA A N 1
ATOM 644 C CA . ALA A 1 94 ? -6.170 -4.137 8.770 1.00 98.44 94 ALA A CA 1
ATOM 645 C C . ALA A 1 94 ? -5.815 -4.168 7.278 1.00 98.44 94 ALA A C 1
ATOM 647 O O . ALA A 1 94 ? -4.653 -4.351 6.930 1.00 98.44 94 ALA A O 1
ATOM 648 N N . GLN A 1 95 ? -6.794 -3.936 6.400 1.00 98.62 95 GLN A N 1
ATOM 649 C CA . GLN A 1 95 ? -6.601 -3.925 4.944 1.00 98.62 95 GLN A CA 1
ATOM 650 C C . GLN A 1 95 ? -5.671 -2.789 4.502 1.00 98.62 95 GLN A C 1
ATOM 652 O O . GLN A 1 95 ? -4.729 -3.013 3.744 1.00 98.62 95 GLN A O 1
ATOM 657 N N . LEU A 1 96 ? -5.890 -1.576 5.017 1.00 98.56 96 LEU A N 1
ATOM 658 C CA . LEU A 1 96 ? -5.030 -0.427 4.743 1.00 98.56 96 LEU A CA 1
ATOM 659 C C . LEU A 1 96 ? -3.616 -0.657 5.277 1.00 98.56 96 LEU A C 1
ATOM 661 O O . LEU A 1 96 ? -2.640 -0.393 4.580 1.00 98.56 96 LEU A O 1
ATOM 665 N N . ALA A 1 97 ? -3.502 -1.175 6.501 1.00 98.44 97 ALA A N 1
ATOM 666 C CA . ALA A 1 97 ? -2.211 -1.488 7.096 1.00 98.44 97 ALA A CA 1
ATOM 667 C C . ALA A 1 97 ? -1.458 -2.567 6.300 1.00 98.44 97 ALA A C 1
ATOM 669 O O . ALA A 1 97 ? -0.257 -2.429 6.081 1.00 98.44 97 ALA A O 1
ATOM 670 N N . TYR A 1 98 ? -2.164 -3.589 5.806 1.00 98.81 98 TYR A N 1
ATOM 671 C CA . TYR A 1 98 ? -1.604 -4.614 4.927 1.00 98.81 98 TYR A CA 1
ATOM 672 C C . TYR A 1 98 ? -1.042 -4.014 3.646 1.00 98.81 98 TYR A C 1
ATOM 674 O O . TYR A 1 98 ? 0.099 -4.299 3.291 1.00 98.81 98 TYR A O 1
ATOM 682 N N . LEU A 1 99 ? -1.811 -3.152 2.976 1.00 98.62 99 LEU A N 1
ATOM 683 C CA . LEU A 1 99 ? -1.351 -2.478 1.766 1.00 98.62 99 LEU A CA 1
ATOM 684 C C . LEU A 1 99 ? -0.078 -1.665 2.032 1.00 98.62 99 LEU A C 1
ATOM 686 O O . LEU A 1 99 ? 0.879 -1.773 1.273 1.00 98.62 99 LEU A O 1
ATOM 690 N N . VAL A 1 100 ? -0.031 -0.914 3.138 1.00 98.31 100 VAL A N 1
ATOM 691 C CA . VAL A 1 100 ? 1.170 -0.170 3.553 1.00 98.31 100 VAL A CA 1
ATOM 692 C C . VAL A 1 100 ? 2.362 -1.110 3.741 1.00 98.31 100 VAL A C 1
ATOM 694 O O . VAL A 1 100 ? 3.426 -0.849 3.192 1.00 98.31 100 VAL A O 1
ATOM 697 N N . GLY A 1 101 ? 2.186 -2.228 4.450 1.00 98.12 101 GLY A N 1
ATOM 698 C CA . GLY A 1 101 ? 3.259 -3.202 4.664 1.00 98.12 101 GLY A CA 1
ATOM 699 C C . GLY A 1 101 ? 3.747 -3.868 3.375 1.00 98.12 101 GLY A C 1
ATOM 700 O O . GLY A 1 101 ? 4.946 -4.079 3.210 1.00 98.12 101 GLY A O 1
ATOM 701 N N . ALA A 1 102 ? 2.838 -4.164 2.443 1.00 97.88 102 ALA A N 1
ATOM 702 C CA . ALA A 1 102 ? 3.181 -4.727 1.140 1.00 97.88 102 ALA A CA 1
ATOM 703 C C . ALA A 1 102 ? 3.968 -3.729 0.275 1.00 97.88 102 ALA A C 1
ATOM 705 O O . ALA A 1 102 ? 4.913 -4.122 -0.412 1.00 97.88 102 ALA A O 1
ATOM 706 N N . VAL A 1 103 ? 3.620 -2.437 0.334 1.00 96.88 103 VAL A N 1
ATOM 707 C CA . VAL A 1 103 ? 4.394 -1.384 -0.336 1.00 96.88 103 VAL A CA 1
ATOM 708 C C . VAL A 1 103 ? 5.769 -1.224 0.293 1.00 96.88 103 VAL A C 1
ATOM 710 O O . VAL A 1 103 ? 6.739 -1.235 -0.453 1.00 96.88 103 VAL A O 1
ATOM 713 N N . GLU A 1 104 ? 5.873 -1.169 1.623 1.00 95.56 104 GLU A N 1
ATOM 714 C CA . GLU A 1 104 ? 7.171 -1.105 2.317 1.00 95.56 104 GLU A CA 1
ATOM 715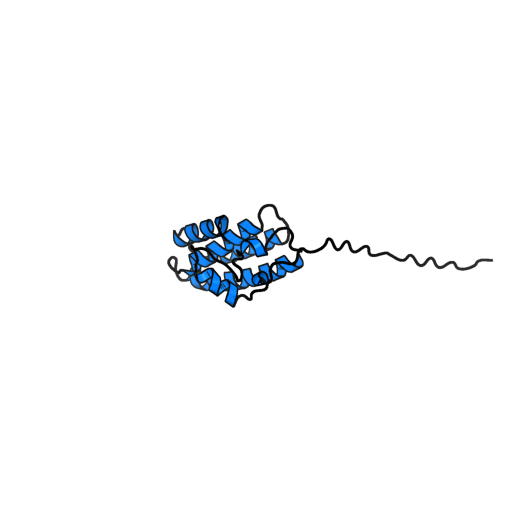 C C . GLU A 1 104 ? 8.075 -2.286 1.930 1.00 95.56 104 GLU A C 1
ATOM 717 O O . GLU A 1 104 ? 9.271 -2.129 1.698 1.00 95.56 104 GLU A O 1
ATOM 722 N N . ARG A 1 105 ? 7.496 -3.485 1.793 1.00 94.56 105 ARG A N 1
ATOM 723 C CA . ARG A 1 105 ? 8.221 -4.673 1.333 1.00 94.56 105 ARG A CA 1
ATOM 724 C C . ARG A 1 105 ? 8.685 -4.550 -0.121 1.00 94.56 105 ARG A C 1
ATOM 726 O O . ARG A 1 105 ? 9.813 -4.923 -0.427 1.00 94.56 105 ARG A O 1
ATOM 733 N N . GLY A 1 106 ? 7.809 -4.101 -1.020 1.00 92.31 106 GLY A N 1
ATOM 734 C CA . GLY A 1 106 ? 8.121 -3.977 -2.448 1.00 92.31 106 GLY A CA 1
ATOM 735 C C . GLY A 1 106 ? 9.131 -2.864 -2.733 1.00 92.31 106 GLY A C 1
ATOM 736 O O . GLY A 1 106 ? 10.029 -3.030 -3.550 1.00 92.31 106 GLY A O 1
ATOM 737 N N . ALA A 1 107 ? 9.029 -1.762 -1.993 1.00 90.56 107 ALA A N 1
ATOM 738 C CA . ALA A 1 107 ? 9.903 -0.604 -2.096 1.00 90.56 107 ALA A CA 1
ATOM 739 C C . ALA A 1 107 ? 11.267 -0.787 -1.407 1.00 90.56 107 ALA A C 1
ATOM 741 O O . ALA A 1 107 ? 12.148 0.047 -1.616 1.00 90.56 107 ALA A O 1
ATOM 742 N N . ASP A 1 108 ? 11.495 -1.855 -0.634 1.00 89.06 108 ASP A N 1
ATOM 743 C CA . ASP A 1 108 ? 12.716 -2.012 0.164 1.00 89.06 108 ASP A CA 1
ATOM 744 C C . ASP A 1 108 ? 14.016 -1.884 -0.661 1.00 89.06 108 ASP A C 1
ATOM 746 O O . ASP A 1 108 ? 14.232 -2.515 -1.706 1.00 89.06 108 ASP A O 1
ATOM 750 N N . GLY A 1 109 ? 14.917 -1.029 -0.174 1.00 82.31 109 GLY A N 1
ATOM 751 C CA . GLY A 1 109 ? 16.172 -0.688 -0.845 1.00 82.31 109 GLY A CA 1
ATOM 752 C C . GLY A 1 109 ? 16.011 0.071 -2.169 1.00 82.31 109 GLY A C 1
ATOM 753 O O . GLY A 1 109 ? 16.972 0.134 -2.940 1.00 82.31 109 GLY A O 1
ATOM 754 N N . SER A 1 110 ? 14.826 0.616 -2.447 1.00 81.25 110 SER A N 1
ATOM 755 C CA . SER A 1 110 ? 14.544 1.500 -3.583 1.00 81.25 110 SER A CA 1
ATOM 756 C C . SER A 1 110 ? 14.589 2.966 -3.150 1.00 81.25 110 SER A C 1
ATOM 758 O O . SER A 1 110 ? 14.747 3.270 -1.973 1.00 81.25 110 SER A O 1
ATOM 760 N N . GLY A 1 111 ? 14.509 3.887 -4.111 1.00 81.56 111 GLY A N 1
ATOM 761 C CA . GLY A 1 111 ? 14.471 5.319 -3.828 1.00 81.56 111 GLY A CA 1
ATOM 762 C C . GLY A 1 111 ? 13.665 6.093 -4.863 1.00 81.56 111 GLY A C 1
ATOM 763 O O . GLY A 1 111 ? 13.300 5.572 -5.922 1.00 81.56 111 GLY A O 1
ATOM 764 N N . GLY A 1 112 ? 13.402 7.365 -4.585 1.00 86.69 112 GLY A N 1
ATOM 765 C CA . GLY A 1 112 ? 12.725 8.258 -5.521 1.00 86.69 112 GLY A CA 1
ATOM 766 C C . GLY A 1 112 ? 11.221 8.001 -5.575 1.00 86.69 112 GLY A C 1
ATOM 767 O O . GLY A 1 112 ? 10.497 8.379 -4.660 1.00 86.69 112 GLY A O 1
ATOM 768 N N . VAL A 1 113 ? 10.724 7.408 -6.666 1.00 84.81 113 VAL A N 1
ATOM 769 C CA . VAL A 1 113 ? 9.270 7.263 -6.873 1.00 84.81 113 VAL A CA 1
ATOM 770 C C . VAL A 1 113 ? 8.614 6.291 -5.884 1.00 84.81 113 VAL A C 1
ATOM 772 O O . VAL A 1 113 ? 7.438 6.442 -5.563 1.00 84.81 113 VAL A O 1
ATOM 775 N N . TYR A 1 114 ? 9.396 5.350 -5.356 1.00 90.25 114 TYR A N 1
ATOM 776 C CA . TYR A 1 114 ? 8.987 4.436 -4.294 1.00 90.25 114 TYR A CA 1
ATOM 777 C C . TYR A 1 114 ? 8.807 5.180 -2.959 1.00 90.25 114 TYR A C 1
ATOM 779 O O . TYR A 1 114 ? 7.730 5.108 -2.372 1.00 90.25 114 TYR A O 1
ATOM 787 N N . ASP A 1 115 ? 9.786 6.001 -2.556 1.00 91.00 115 ASP A N 1
ATOM 788 C CA . ASP A 1 115 ? 9.716 6.826 -1.334 1.00 91.00 115 ASP A CA 1
ATOM 789 C C . ASP A 1 115 ? 8.522 7.795 -1.365 1.00 91.00 115 ASP A C 1
ATOM 791 O O . ASP A 1 115 ? 7.881 8.081 -0.352 1.00 91.00 115 ASP A O 1
ATOM 795 N N . GLU A 1 116 ? 8.219 8.336 -2.550 1.00 92.69 116 GLU A N 1
ATOM 796 C CA . GLU A 1 116 ? 7.049 9.183 -2.762 1.00 92.69 116 GLU A CA 1
ATOM 797 C C . GLU A 1 116 ? 5.748 8.419 -2.505 1.00 92.69 116 GLU A C 1
ATOM 799 O O . GLU A 1 116 ? 4.871 8.919 -1.796 1.00 92.69 116 GLU A O 1
ATOM 804 N N . LEU A 1 117 ? 5.621 7.219 -3.076 1.00 94.81 117 LEU A N 1
ATOM 805 C CA . LEU A 1 117 ? 4.451 6.368 -2.891 1.00 94.81 117 LEU A CA 1
ATOM 806 C C . LEU A 1 117 ? 4.268 6.003 -1.415 1.00 94.81 117 LEU A C 1
ATOM 808 O O . LEU A 1 117 ? 3.180 6.206 -0.873 1.00 94.81 117 LEU A O 1
ATOM 812 N N . GLU A 1 118 ? 5.328 5.539 -0.752 1.00 94.81 118 GLU A N 1
ATOM 813 C CA . GLU A 1 118 ? 5.313 5.233 0.680 1.00 94.81 118 GLU A CA 1
ATOM 814 C C . GLU A 1 118 ? 4.861 6.439 1.498 1.00 94.81 118 GLU A C 1
ATOM 816 O O . GLU A 1 118 ? 3.940 6.337 2.311 1.00 94.81 118 GLU A O 1
ATOM 821 N N . ARG A 1 119 ? 5.446 7.618 1.249 1.00 95.50 119 ARG A N 1
ATOM 822 C CA . ARG A 1 119 ? 5.071 8.841 1.962 1.00 95.50 119 ARG A CA 1
ATOM 823 C C . ARG A 1 119 ? 3.592 9.167 1.781 1.00 95.50 119 ARG A C 1
ATOM 825 O O . ARG A 1 119 ? 2.929 9.505 2.759 1.00 95.50 119 ARG A O 1
ATOM 832 N N . ARG A 1 120 ? 3.063 9.074 0.557 1.00 96.88 120 ARG A N 1
ATOM 833 C CA . ARG A 1 120 ? 1.643 9.341 0.272 1.00 96.88 120 ARG A CA 1
ATOM 834 C C . ARG A 1 120 ? 0.731 8.341 0.979 1.00 96.88 120 ARG A C 1
ATOM 836 O O . ARG A 1 120 ? -0.236 8.764 1.600 1.00 96.88 120 ARG A O 1
ATOM 843 N N . LEU A 1 121 ? 1.075 7.055 0.989 1.00 96.62 121 LEU A N 1
ATOM 844 C CA . LEU A 1 121 ? 0.319 6.043 1.733 1.00 96.62 121 LEU A CA 1
ATOM 845 C C . LEU A 1 121 ? 0.351 6.283 3.247 1.00 96.62 121 LEU A C 1
ATOM 847 O O . LEU A 1 121 ? -0.669 6.146 3.920 1.00 96.62 121 LEU A O 1
ATOM 851 N N . GLN A 1 122 ? 1.490 6.706 3.797 1.00 95.69 122 GLN A N 1
ATOM 852 C CA . GLN A 1 122 ? 1.585 7.064 5.215 1.00 95.69 122 GLN A CA 1
ATOM 853 C C . GLN A 1 122 ? 0.712 8.279 5.566 1.00 95.69 122 GLN A C 1
ATOM 855 O O . GLN A 1 122 ? 0.209 8.358 6.687 1.00 95.69 122 GLN A O 1
ATOM 860 N N . LEU A 1 123 ? 0.488 9.211 4.631 1.00 97.44 123 LEU A N 1
ATOM 861 C CA . LEU A 1 123 ? -0.447 10.323 4.839 1.00 97.44 123 LEU A CA 1
ATOM 862 C C . LEU A 1 123 ? -1.901 9.840 4.943 1.00 97.44 123 LEU A C 1
ATOM 864 O O . LEU A 1 123 ? -2.648 10.366 5.772 1.00 97.44 123 LEU A O 1
ATOM 868 N N . GLU A 1 124 ? -2.289 8.807 4.190 1.00 97.62 124 GLU A N 1
ATOM 869 C CA . GLU A 1 124 ? -3.638 8.225 4.270 1.00 97.62 124 GLU A CA 1
ATOM 870 C C . GLU A 1 124 ? -3.943 7.625 5.652 1.00 97.62 124 GLU A C 1
ATOM 872 O O . GLU A 1 124 ? -5.095 7.601 6.086 1.00 97.62 124 GLU A O 1
ATOM 877 N N . LEU A 1 125 ? -2.915 7.226 6.408 1.00 96.69 125 LEU A N 1
ATOM 878 C CA . LEU A 1 125 ? -3.060 6.721 7.778 1.00 96.69 125 LEU A CA 1
ATOM 879 C C . LEU A 1 125 ? -3.440 7.792 8.811 1.00 96.69 125 LEU A C 1
ATOM 881 O O . LEU A 1 125 ? -3.678 7.465 9.979 1.00 96.69 125 LEU A O 1
ATOM 885 N N . SER A 1 126 ? -3.489 9.068 8.427 1.00 96.38 126 SER A N 1
ATOM 886 C CA . SER A 1 126 ? -3.921 10.140 9.321 1.00 96.38 126 SER A CA 1
ATOM 887 C C . SER A 1 126 ? -5.339 9.883 9.844 1.00 96.38 126 SER A C 1
ATOM 889 O O . SER A 1 126 ? -6.273 9.635 9.082 1.00 96.38 126 SER A O 1
ATOM 891 N N . GLY A 1 127 ? -5.503 9.921 11.169 1.00 94.69 127 GLY A N 1
ATOM 892 C CA . GLY A 1 127 ? -6.778 9.648 11.842 1.00 94.69 127 GLY A CA 1
ATOM 893 C C . GLY A 1 127 ? -7.182 8.169 11.911 1.00 94.69 127 GLY A C 1
ATOM 894 O O . GLY A 1 127 ? -8.219 7.863 12.493 1.00 94.69 127 GLY A O 1
ATOM 895 N N . VAL A 1 128 ? -6.391 7.246 11.356 1.00 96.75 128 VAL A N 1
ATOM 896 C CA . VAL A 1 128 ? -6.606 5.798 11.500 1.00 96.75 128 VAL A CA 1
ATOM 897 C C . VAL A 1 128 ? -6.043 5.326 12.845 1.00 96.75 128 VAL A C 1
ATOM 899 O O . VAL A 1 128 ? -5.022 5.825 13.324 1.00 96.75 128 VAL A O 1
ATOM 902 N N . ALA A 1 129 ? -6.688 4.340 13.473 1.00 94.88 129 ALA A N 1
ATOM 903 C CA . ALA A 1 129 ? -6.287 3.793 14.769 1.00 94.88 129 ALA A CA 1
ATOM 904 C C . ALA A 1 129 ? -5.021 2.910 14.682 1.00 94.88 129 ALA A C 1
ATOM 906 O O . ALA A 1 129 ? -5.073 1.697 14.885 1.00 94.88 129 ALA A O 1
ATOM 907 N N . ARG A 1 130 ? -3.854 3.517 14.430 1.00 96.25 130 ARG A N 1
ATOM 908 C CA . ARG A 1 130 ? -2.555 2.825 14.259 1.00 96.25 130 ARG A CA 1
ATOM 909 C C . ARG A 1 130 ? -2.084 2.042 15.494 1.00 96.25 130 ARG A C 1
ATOM 911 O O . ARG A 1 130 ? -1.222 1.176 15.400 1.00 96.25 130 ARG A O 1
ATOM 918 N N . GLY A 1 131 ? -2.635 2.348 16.669 1.00 95.56 131 GLY A N 1
ATOM 919 C CA . GLY A 1 131 ? -2.367 1.611 17.908 1.00 95.56 131 GLY A CA 1
ATOM 920 C C . GLY A 1 131 ? -3.172 0.315 18.063 1.00 95.56 131 GLY A C 1
ATOM 921 O O . GLY A 1 131 ? -2.835 -0.490 18.935 1.00 95.56 131 GLY A O 1
ATOM 922 N N . SER A 1 132 ? -4.214 0.119 17.245 1.00 96.50 132 SER A N 1
ATOM 923 C CA . SER A 1 132 ? -5.100 -1.048 17.302 1.00 96.50 132 SER A CA 1
ATOM 924 C C . SER A 1 132 ? -4.367 -2.343 16.949 1.00 96.50 132 SER A C 1
ATOM 926 O O . SER A 1 132 ? -3.334 -2.338 16.276 1.00 96.50 132 SER A O 1
ATOM 928 N N . GLN A 1 133 ? -4.916 -3.467 17.406 1.00 97.12 133 GLN A N 1
ATOM 929 C CA . GLN A 1 133 ? -4.378 -4.782 17.076 1.00 97.12 133 GLN A CA 1
ATOM 930 C C . GLN A 1 133 ? -4.547 -5.099 15.582 1.00 97.12 133 GLN A C 1
ATOM 932 O O . GLN A 1 133 ? -3.592 -5.545 14.955 1.00 97.12 133 GLN A O 1
ATOM 937 N N . LEU A 1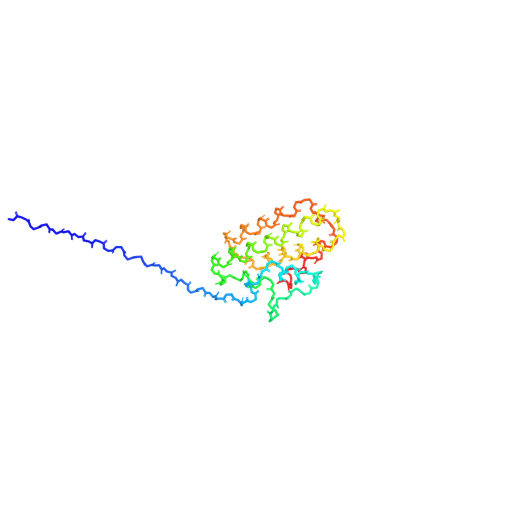 134 ? -5.702 -4.756 14.997 1.00 96.88 134 LEU A N 1
ATOM 938 C CA . LEU A 1 134 ? -5.982 -4.928 13.567 1.00 96.88 134 LEU A CA 1
ATOM 939 C C . LEU A 1 134 ? -4.948 -4.232 12.680 1.00 96.88 134 LEU A C 1
ATOM 941 O O . LEU A 1 134 ? -4.464 -4.820 11.716 1.00 96.88 134 LEU A O 1
ATOM 945 N N . TYR A 1 135 ? -4.572 -2.996 13.023 1.00 98.19 135 TYR A N 1
ATOM 946 C CA . TYR A 1 135 ? -3.539 -2.276 12.284 1.00 98.19 135 TYR A CA 1
ATOM 947 C C . TYR A 1 135 ? -2.191 -3.005 12.345 1.00 98.19 135 TYR A C 1
ATOM 949 O O . TYR A 1 135 ? -1.531 -3.173 11.325 1.00 98.19 135 TYR A O 1
ATOM 957 N N . LYS A 1 136 ? -1.772 -3.444 13.538 1.00 98.31 136 LYS A N 1
ATOM 958 C CA . LYS A 1 136 ? -0.477 -4.116 13.729 1.00 98.31 136 LYS A CA 1
ATOM 959 C C . LYS A 1 136 ? -0.414 -5.442 12.977 1.00 98.31 136 LYS A C 1
ATOM 961 O O . LYS A 1 136 ? 0.580 -5.704 12.310 1.00 98.31 136 LYS A O 1
ATOM 966 N N . GLU A 1 137 ? -1.472 -6.244 13.068 1.00 98.12 137 GLU A N 1
ATOM 967 C CA . GLU A 1 137 ? -1.581 -7.527 12.368 1.00 98.12 137 GLU A CA 1
ATOM 968 C C . GLU A 1 137 ? -1.594 -7.341 10.853 1.00 98.12 137 GLU A C 1
ATOM 970 O O . GLU A 1 137 ? -0.852 -8.024 10.153 1.00 98.12 137 GLU A O 1
ATOM 975 N N . GLY A 1 138 ? -2.379 -6.382 10.351 1.00 98.38 138 GLY A N 1
ATOM 976 C CA . GLY A 1 138 ? -2.410 -6.049 8.930 1.00 98.38 138 GLY A CA 1
ATOM 977 C C . GLY A 1 138 ? -1.038 -5.618 8.419 1.00 98.38 138 GLY A C 1
ATOM 978 O O . GLY A 1 138 ? -0.546 -6.189 7.450 1.00 98.38 138 GLY A O 1
ATOM 979 N N . LEU A 1 139 ? -0.391 -4.671 9.105 1.00 98.62 139 LEU A N 1
ATOM 980 C CA . LEU A 1 139 ? 0.922 -4.151 8.716 1.00 98.62 139 LEU A CA 1
ATOM 981 C C . LEU A 1 139 ? 1.984 -5.251 8.647 1.00 98.62 139 LEU A C 1
ATOM 983 O O . LEU A 1 139 ? 2.714 -5.341 7.662 1.00 98.62 139 LEU A O 1
ATOM 987 N N . GLU A 1 140 ? 2.058 -6.099 9.671 1.00 98.62 140 GLU A N 1
ATOM 988 C CA . GLU A 1 140 ? 3.033 -7.189 9.712 1.00 98.62 140 GLU A CA 1
ATOM 989 C C . GLU A 1 140 ? 2.749 -8.259 8.650 1.00 98.62 140 GLU A C 1
ATOM 991 O O . GLU A 1 140 ? 3.665 -8.736 7.974 1.00 98.62 140 GLU A O 1
ATOM 996 N N . ALA A 1 141 ? 1.478 -8.606 8.440 1.00 98.56 141 ALA A N 1
ATOM 997 C CA . ALA A 1 141 ? 1.088 -9.537 7.389 1.00 98.56 141 ALA A CA 1
ATOM 998 C C . ALA A 1 141 ? 1.449 -9.007 5.990 1.00 98.56 141 ALA A C 1
ATOM 1000 O O . ALA A 1 141 ? 1.956 -9.764 5.160 1.00 98.56 141 ALA A O 1
ATOM 1001 N N . GLY A 1 142 ? 1.265 -7.706 5.750 1.00 98.19 142 GLY A N 1
ATOM 1002 C CA . GLY A 1 142 ? 1.685 -7.044 4.514 1.00 98.19 142 GLY A CA 1
ATOM 1003 C C . GLY A 1 142 ? 3.200 -7.092 4.308 1.00 98.19 142 GLY A C 1
ATOM 1004 O O . GLY A 1 142 ? 3.670 -7.465 3.238 1.00 98.19 142 GLY A O 1
ATOM 1005 N N . ARG A 1 143 ? 3.985 -6.800 5.352 1.00 97.75 143 ARG A N 1
ATOM 1006 C CA . ARG A 1 143 ? 5.460 -6.831 5.287 1.00 97.75 143 ARG A CA 1
ATOM 1007 C C . ARG A 1 143 ? 6.038 -8.214 5.013 1.00 97.75 143 ARG A C 1
ATOM 1009 O O . ARG A 1 143 ? 7.113 -8.329 4.429 1.00 97.75 143 ARG A O 1
ATOM 1016 N N . THR A 1 144 ? 5.363 -9.262 5.474 1.00 96.38 144 THR A N 1
ATOM 1017 C CA . THR A 1 144 ? 5.885 -10.635 5.426 1.00 96.38 144 THR A CA 1
ATOM 1018 C C . THR A 1 144 ? 5.358 -11.437 4.241 1.00 96.38 144 THR A C 1
ATOM 1020 O O . THR A 1 144 ? 6.100 -12.237 3.668 1.00 96.38 144 THR A O 1
ATOM 1023 N N . GLY A 1 145 ? 4.093 -11.240 3.864 1.00 90.50 145 GLY A N 1
ATOM 1024 C CA . GLY A 1 145 ? 3.410 -12.059 2.860 1.00 90.50 145 GLY A CA 1
ATOM 1025 C C . GLY A 1 145 ? 2.639 -11.284 1.798 1.00 90.50 145 GLY A C 1
ATOM 1026 O O . GLY A 1 145 ? 2.031 -11.938 0.941 1.00 90.50 145 GLY A O 1
ATOM 1027 N N . GLY A 1 146 ? 2.651 -9.951 1.891 1.00 84.25 146 GLY A N 1
ATOM 1028 C CA . GLY A 1 146 ? 2.060 -9.027 0.929 1.00 84.25 146 GLY A CA 1
ATOM 1029 C C . GLY A 1 146 ? 2.852 -8.890 -0.339 1.00 84.25 146 GLY A C 1
ATOM 1030 O O . GLY A 1 146 ? 4.029 -9.315 -0.394 1.00 84.25 146 GLY A O 1
#

Sequence (146 aa):
MVRAVSLLTTLALTGCARGDAELPTACLADAGVIRSALAAAPGPVRLEGGVPLSACLDRTAGPAEVQNVGAVYLEVATDLASVGRRGSDAPEVAQLAYLVGAVERGADGSGGVYDELERRLQLELSGVARGSQLYKEGLEAGRTGG